Protein AF-A0A956E4C0-F1 (afdb_monomer_lite)

Structure (mmCIF, N/CA/C/O backbone):
data_AF-A0A956E4C0-F1
#
_entry.id   AF-A0A956E4C0-F1
#
loop_
_atom_site.group_PDB
_atom_site.id
_atom_site.type_symbol
_atom_site.label_atom_id
_atom_site.label_alt_id
_atom_site.label_comp_id
_atom_site.label_asym_id
_atom_site.label_entity_id
_atom_site.label_seq_id
_atom_site.pdbx_PDB_ins_code
_atom_site.Cartn_x
_atom_site.Cartn_y
_atom_sit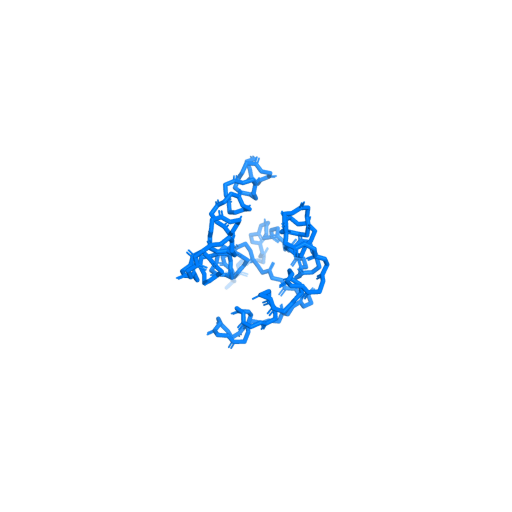e.Cartn_z
_atom_site.occupancy
_atom_site.B_iso_or_equiv
_atom_site.auth_seq_id
_atom_site.auth_comp_id
_atom_site.auth_asym_id
_atom_site.auth_atom_id
_atom_site.pdbx_PDB_model_num
ATOM 1 N N . MET A 1 1 ? -20.412 0.553 31.139 1.00 43.84 1 MET A N 1
ATOM 2 C CA . MET A 1 1 ? -21.414 0.451 30.059 1.00 43.84 1 MET A CA 1
ATOM 3 C C . MET A 1 1 ? -20.759 1.069 28.831 1.00 43.84 1 MET A C 1
ATOM 5 O O . MET A 1 1 ? -20.772 2.280 28.699 1.00 43.84 1 MET A O 1
ATOM 9 N N . GLY A 1 2 ? -19.988 0.274 28.083 1.00 55.50 2 GLY A N 1
ATOM 10 C CA . GLY A 1 2 ? -19.225 0.749 26.923 1.00 55.50 2 GLY A CA 1
ATOM 11 C C . GLY A 1 2 ? -20.054 0.531 25.666 1.00 55.50 2 GLY A C 1
ATOM 12 O O . GLY A 1 2 ? -20.539 -0.578 25.457 1.00 55.50 2 GLY A O 1
ATOM 13 N N . GLU A 1 3 ? -20.277 1.590 24.899 1.00 50.28 3 GLU A N 1
ATOM 14 C CA . GLU A 1 3 ? -21.075 1.556 23.675 1.00 50.28 3 GLU A CA 1
ATOM 15 C C . GLU A 1 3 ? -20.479 0.592 22.629 1.00 50.28 3 GLU A C 1
ATOM 17 O O . GLU A 1 3 ? -19.264 0.610 22.405 1.00 50.28 3 GLU A O 1
ATOM 22 N N . PRO A 1 4 ? -21.294 -0.246 21.965 1.00 57.00 4 PRO A N 1
ATOM 23 C CA . PRO A 1 4 ? -20.820 -1.114 20.903 1.00 57.00 4 PRO A CA 1
ATOM 24 C C . PRO A 1 4 ? -20.825 -0.399 19.537 1.00 57.00 4 PRO A C 1
ATOM 26 O O . PRO A 1 4 ? -21.875 -0.144 18.957 1.00 57.00 4 PRO A O 1
ATOM 29 N N . TYR A 1 5 ? -19.611 -0.170 19.024 1.00 55.62 5 TYR A N 1
ATOM 30 C CA . TYR A 1 5 ? -19.226 -0.047 17.608 1.00 55.62 5 TYR A CA 1
ATOM 31 C C . TYR A 1 5 ? -19.670 1.223 16.859 1.00 55.62 5 TYR A C 1
ATOM 33 O O . TYR A 1 5 ? -20.712 1.280 16.210 1.00 55.62 5 TYR A O 1
ATOM 41 N N . SER A 1 6 ? -18.762 2.206 16.823 1.00 51.59 6 SER A N 1
ATOM 42 C CA . SER A 1 6 ? -18.625 3.106 15.672 1.00 51.59 6 SER A CA 1
ATOM 43 C C . SER A 1 6 ? -18.706 2.307 14.368 1.00 51.59 6 SER A C 1
ATOM 45 O O . SER A 1 6 ? -18.154 1.214 14.272 1.00 51.59 6 SER A O 1
ATOM 47 N N . THR A 1 7 ? -19.364 2.869 13.360 1.00 53.81 7 THR A N 1
ATOM 48 C CA . THR A 1 7 ? -19.533 2.342 11.998 1.00 53.81 7 THR A CA 1
ATOM 49 C C . THR A 1 7 ? -18.187 2.215 11.259 1.00 53.81 7 THR A C 1
ATOM 51 O O . THR A 1 7 ? -17.900 2.949 10.311 1.00 53.81 7 THR A O 1
ATOM 54 N N . THR A 1 8 ? -17.305 1.326 11.717 1.00 59.53 8 THR A N 1
ATOM 55 C CA . THR A 1 8 ? -15.941 1.174 11.207 1.00 59.53 8 THR A CA 1
ATOM 56 C C . THR A 1 8 ? -15.989 0.425 9.884 1.00 59.53 8 THR A C 1
ATOM 58 O O . THR A 1 8 ? -16.110 -0.794 9.835 1.00 59.53 8 THR A O 1
ATOM 61 N N . ARG A 1 9 ? -15.923 1.169 8.780 1.00 74.31 9 ARG A N 1
ATOM 62 C CA . ARG A 1 9 ? -15.844 0.602 7.433 1.00 74.31 9 ARG A CA 1
ATOM 63 C C . ARG A 1 9 ? -14.503 -0.125 7.280 1.00 74.31 9 ARG A C 1
ATOM 65 O O . ARG A 1 9 ? -13.466 0.530 7.176 1.00 74.31 9 ARG A O 1
ATOM 72 N N . THR A 1 10 ? -14.527 -1.454 7.299 1.00 85.88 10 THR A N 1
ATOM 73 C CA . THR A 1 10 ? -13.357 -2.304 7.047 1.00 85.88 10 THR A CA 1
ATOM 74 C C . THR A 1 10 ? -13.186 -2.560 5.549 1.00 85.88 10 THR A C 1
ATOM 76 O O . THR A 1 10 ? -14.141 -2.483 4.770 1.00 85.88 10 THR A O 1
ATOM 79 N N . ILE A 1 11 ? -11.947 -2.800 5.119 1.00 91.50 11 ILE A N 1
ATOM 80 C CA . ILE A 1 11 ? -11.616 -3.225 3.754 1.00 91.50 11 ILE A CA 1
ATOM 81 C C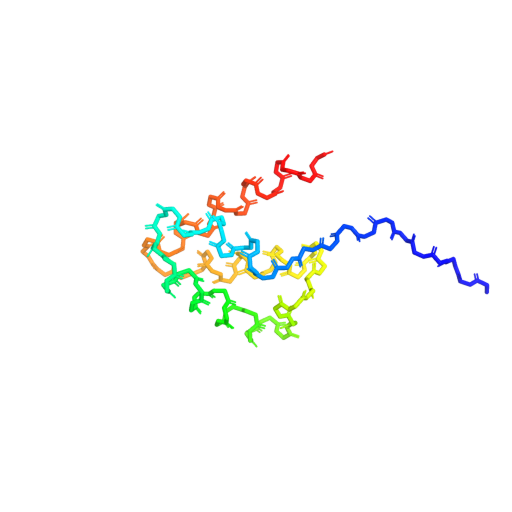 . ILE A 1 11 ? -10.609 -4.370 3.795 1.00 91.50 11 ILE A C 1
ATOM 83 O O . ILE A 1 11 ? -9.913 -4.560 4.784 1.00 91.50 11 ILE A O 1
ATOM 87 N N . THR A 1 12 ? -10.485 -5.116 2.705 1.00 94.50 12 THR A N 1
ATOM 88 C CA . THR A 1 12 ? -9.488 -6.185 2.596 1.00 94.50 12 THR A CA 1
ATOM 89 C C . THR A 1 12 ? -8.204 -5.675 1.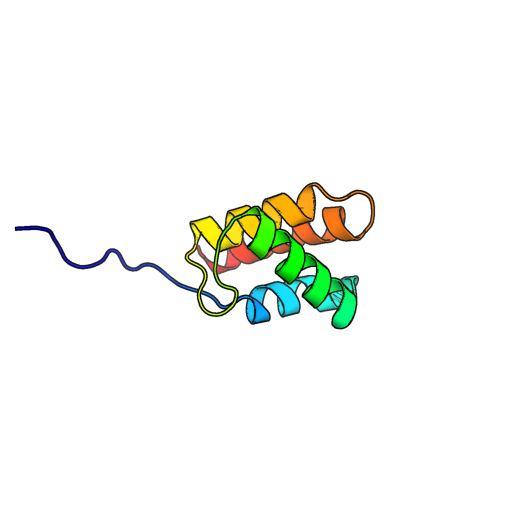942 1.00 94.50 12 THR A C 1
ATOM 91 O O . THR A 1 12 ? -8.218 -4.731 1.147 1.00 94.50 12 THR A O 1
ATOM 94 N N . GLY A 1 13 ? -7.080 -6.340 2.205 1.00 93.06 13 GLY A N 1
ATOM 95 C CA . GLY A 1 13 ? -5.815 -6.097 1.511 1.00 93.06 13 GLY A CA 1
ATOM 96 C C . GLY A 1 13 ? -5.931 -6.316 -0.001 1.00 93.06 13 GLY A C 1
ATOM 97 O O . GLY A 1 13 ? -5.328 -5.576 -0.774 1.00 93.06 13 GLY A O 1
ATOM 98 N N . ILE A 1 14 ? -6.795 -7.238 -0.444 1.00 95.25 14 ILE A N 1
ATOM 99 C CA . ILE A 1 14 ? -7.120 -7.441 -1.868 1.00 95.25 14 ILE A CA 1
ATOM 100 C C . ILE A 1 14 ? -7.638 -6.144 -2.495 1.00 95.25 14 ILE A C 1
ATOM 102 O O . ILE A 1 14 ? -7.219 -5.781 -3.591 1.00 95.25 14 ILE A O 1
ATOM 106 N N . ARG A 1 15 ? -8.478 -5.384 -1.783 1.00 95.12 15 ARG A N 1
ATOM 107 C CA . ARG A 1 15 ? -8.974 -4.106 -2.296 1.00 95.12 15 ARG A CA 1
ATOM 108 C C . ARG A 1 15 ? -7.859 -3.072 -2.466 1.00 95.12 15 ARG A C 1
ATOM 110 O O . ARG A 1 15 ? -7.893 -2.289 -3.411 1.00 95.12 15 ARG A O 1
ATOM 117 N N . LEU A 1 16 ? -6.857 -3.072 -1.585 1.00 95.94 16 LEU A N 1
ATOM 118 C CA . LEU A 1 16 ? -5.668 -2.230 -1.756 1.00 95.94 16 LEU A CA 1
ATOM 119 C C . LEU A 1 16 ? -4.842 -2.661 -2.972 1.00 95.94 16 LEU A C 1
ATOM 121 O O . LEU A 1 16 ? -4.378 -1.805 -3.724 1.00 95.94 16 LEU A O 1
ATOM 125 N N . VAL A 1 17 ? -4.711 -3.970 -3.206 1.00 97.62 17 VAL A N 1
ATOM 126 C CA . VAL A 1 17 ? -4.048 -4.511 -4.402 1.00 97.62 17 VAL A CA 1
ATOM 127 C C . VAL A 1 17 ? -4.760 -4.037 -5.667 1.00 97.62 17 VAL A C 1
ATOM 129 O O . VAL A 1 17 ? -4.100 -3.524 -6.563 1.00 97.62 17 VAL A O 1
ATOM 132 N N . GLU A 1 18 ? -6.091 -4.098 -5.724 1.00 96.25 18 GLU A N 1
ATOM 133 C CA . GLU A 1 18 ? -6.880 -3.613 -6.869 1.00 96.25 18 GLU A CA 1
ATOM 134 C C . GLU A 1 18 ? -6.681 -2.117 -7.161 1.00 96.25 18 GLU A C 1
ATOM 136 O O . GLU A 1 18 ? -6.764 -1.693 -8.313 1.00 96.25 18 GLU A O 1
ATOM 141 N N . LEU A 1 19 ? -6.404 -1.298 -6.141 1.00 95.38 19 LEU A N 1
ATOM 142 C CA . LEU A 1 19 ? -6.124 0.129 -6.333 1.00 95.38 19 LEU A CA 1
ATOM 143 C C . LEU A 1 19 ? -4.743 0.383 -6.954 1.00 95.38 19 LEU A C 1
ATOM 145 O O . LEU A 1 19 ? -4.566 1.391 -7.643 1.00 95.38 19 LEU A O 1
ATOM 149 N N . LEU A 1 20 ? -3.783 -0.508 -6.700 1.00 97.12 20 LEU A N 1
ATOM 150 C CA . LEU A 1 20 ? -2.384 -0.396 -7.122 1.00 97.12 20 LEU A CA 1
ATOM 151 C C . LEU A 1 20 ? -2.098 -1.144 -8.438 1.00 97.12 20 LEU A C 1
ATOM 153 O O . LEU A 1 20 ? -1.292 -0.686 -9.252 1.00 97.12 20 LEU A O 1
ATOM 157 N N . ALA A 1 21 ? -2.772 -2.274 -8.665 1.00 97.44 21 ALA A N 1
ATOM 158 C CA . ALA A 1 21 ? -2.561 -3.177 -9.794 1.00 97.44 21 ALA A CA 1
ATOM 159 C C . ALA A 1 21 ? -2.649 -2.509 -11.181 1.00 97.44 21 ALA A C 1
ATOM 161 O O . ALA A 1 21 ? -1.832 -2.862 -12.030 1.00 97.44 21 ALA A O 1
ATOM 162 N N . PRO A 1 22 ? -3.523 -1.510 -11.438 1.00 96.25 22 PRO A N 1
ATOM 163 C CA . PRO A 1 22 ? -3.575 -0.843 -12.740 1.00 96.25 22 PRO A CA 1
ATOM 164 C C . PRO A 1 22 ? -2.272 -0.152 -13.163 1.00 96.25 22 PRO A C 1
ATOM 166 O O . PRO A 1 22 ? -2.076 0.075 -14.351 1.00 96.25 22 PRO A O 1
ATOM 169 N N . ALA A 1 23 ? -1.399 0.206 -12.214 1.00 95.62 23 ALA A N 1
ATOM 170 C CA . ALA A 1 23 ? -0.118 0.852 -12.506 1.00 95.62 23 ALA A CA 1
ATOM 171 C C . ALA A 1 23 ? 1.089 -0.068 -12.274 1.00 95.62 23 ALA A C 1
ATOM 173 O O . ALA A 1 23 ? 2.081 0.043 -12.987 1.00 95.62 23 ALA A O 1
ATOM 174 N N . LEU A 1 24 ? 1.022 -0.958 -11.278 1.00 95.44 24 LEU A N 1
ATOM 175 C CA . LEU A 1 24 ? 2.151 -1.813 -10.890 1.00 95.44 24 LEU A CA 1
ATOM 176 C C . LEU A 1 24 ? 2.090 -3.226 -11.484 1.00 95.44 24 LEU A C 1
ATOM 178 O O . LEU A 1 24 ? 3.099 -3.924 -11.501 1.00 95.44 24 LEU A O 1
ATOM 182 N N . GLY A 1 25 ? 0.919 -3.663 -11.947 1.00 97.31 25 GLY A N 1
ATOM 183 C CA . GLY A 1 25 ? 0.630 -5.073 -12.182 1.00 97.31 25 GLY A CA 1
ATOM 184 C C . GLY A 1 25 ? 0.271 -5.815 -10.890 1.00 97.31 25 GLY A C 1
ATOM 185 O O . GLY A 1 25 ? 0.539 -5.354 -9.777 1.00 97.31 25 GLY A O 1
ATOM 186 N N . GLN A 1 26 ? -0.367 -6.977 -11.048 1.00 97.06 26 GLN A N 1
ATOM 187 C CA . GLN A 1 26 ? -0.958 -7.737 -9.943 1.00 97.06 26 GLN A CA 1
ATOM 188 C C . GLN A 1 26 ? 0.084 -8.186 -8.907 1.00 97.06 26 GLN A C 1
ATOM 190 O O . GLN A 1 26 ? -0.100 -7.964 -7.710 1.00 97.06 26 GLN A O 1
ATOM 195 N N . ASP A 1 27 ? 1.191 -8.780 -9.357 1.00 97.12 27 ASP A N 1
ATOM 196 C CA . ASP A 1 27 ? 2.196 -9.362 -8.462 1.00 97.12 27 ASP A CA 1
ATOM 197 C C . ASP A 1 27 ? 2.937 -8.295 -7.655 1.00 97.12 27 ASP A C 1
ATOM 199 O O . ASP A 1 27 ? 3.102 -8.432 -6.442 1.00 97.12 27 ASP A O 1
ATOM 203 N N . ALA A 1 28 ? 3.341 -7.201 -8.304 1.00 95.69 28 ALA A N 1
ATOM 204 C CA . ALA A 1 28 ? 4.033 -6.105 -7.633 1.00 95.69 28 ALA A CA 1
ATOM 205 C C . ALA A 1 28 ? 3.114 -5.387 -6.633 1.00 95.69 28 ALA A C 1
ATOM 207 O O . ALA A 1 28 ? 3.542 -5.069 -5.523 1.00 95.69 28 ALA A O 1
ATOM 208 N N . ALA A 1 29 ? 1.838 -5.189 -6.981 1.00 97.56 29 ALA A N 1
ATOM 209 C CA . ALA A 1 29 ? 0.846 -4.642 -6.060 1.00 97.56 29 ALA A CA 1
ATOM 210 C C . ALA A 1 29 ? 0.642 -5.552 -4.838 1.00 97.56 29 ALA A C 1
ATOM 212 O O . ALA A 1 29 ? 0.663 -5.071 -3.703 1.00 97.56 29 ALA A O 1
ATOM 213 N N . LEU A 1 30 ? 0.514 -6.866 -5.050 1.00 97.44 30 LEU A N 1
ATOM 214 C CA . LEU A 1 30 ? 0.392 -7.843 -3.969 1.00 97.44 30 LEU A CA 1
ATOM 215 C C . LEU A 1 30 ? 1.619 -7.829 -3.051 1.00 97.44 30 LEU A C 1
ATOM 217 O O . LEU A 1 30 ? 1.473 -7.796 -1.830 1.00 97.44 30 LEU A O 1
ATOM 221 N N . GLN A 1 31 ? 2.829 -7.821 -3.615 1.00 97.06 31 GLN A N 1
ATOM 222 C CA . GLN A 1 31 ? 4.063 -7.760 -2.830 1.00 97.06 31 GLN A CA 1
ATOM 223 C C . GLN A 1 31 ? 4.167 -6.465 -2.018 1.00 97.06 31 GLN A C 1
ATOM 225 O O . GLN A 1 31 ? 4.517 -6.525 -0.838 1.00 97.06 31 GLN A O 1
ATOM 230 N N . ALA A 1 32 ? 3.820 -5.320 -2.613 1.00 97.19 32 ALA A N 1
ATOM 231 C CA . ALA A 1 32 ? 3.845 -4.028 -1.936 1.00 97.19 32 ALA A CA 1
ATOM 232 C C . ALA A 1 32 ? 2.880 -3.991 -0.740 1.00 97.19 32 ALA A C 1
ATOM 234 O O . ALA A 1 32 ? 3.285 -3.605 0.356 1.00 97.19 32 ALA A O 1
ATOM 235 N N . VAL A 1 33 ? 1.637 -4.459 -0.918 1.00 97.12 33 VAL A N 1
ATOM 236 C CA . VAL A 1 33 ? 0.633 -4.515 0.160 1.00 97.12 33 VAL A CA 1
ATOM 237 C C . VAL A 1 33 ? 1.049 -5.494 1.253 1.00 97.12 33 VAL A C 1
ATOM 239 O O . VAL A 1 33 ? 1.005 -5.135 2.425 1.00 97.12 33 VAL A O 1
ATOM 242 N N . ARG A 1 34 ? 1.518 -6.695 0.893 1.00 96.94 34 ARG A N 1
ATOM 243 C CA . ARG A 1 34 ? 2.020 -7.697 1.850 1.00 96.94 34 ARG A CA 1
ATOM 244 C C . ARG A 1 34 ? 3.167 -7.166 2.690 1.00 96.94 34 ARG A C 1
ATOM 246 O O . ARG A 1 34 ? 3.203 -7.353 3.903 1.00 96.94 34 ARG A O 1
ATOM 253 N N . HIS A 1 35 ? 4.132 -6.527 2.038 1.00 96.56 35 HIS A N 1
ATOM 254 C CA . HIS A 1 35 ? 5.276 -5.950 2.722 1.00 96.56 35 HIS A CA 1
ATOM 255 C C . HIS A 1 35 ? 4.841 -4.834 3.677 1.00 96.56 35 HIS A C 1
ATOM 257 O O . HIS A 1 35 ? 5.222 -4.862 4.844 1.00 96.56 35 HIS A O 1
ATOM 263 N N . ALA A 1 36 ? 3.980 -3.923 3.221 1.00 97.50 36 ALA A N 1
ATOM 264 C CA . ALA A 1 36 ? 3.459 -2.845 4.050 1.00 97.50 36 ALA A CA 1
ATOM 265 C C . ALA A 1 36 ? 2.606 -3.356 5.226 1.00 97.50 36 ALA A C 1
ATOM 267 O O . ALA A 1 36 ? 2.816 -2.910 6.347 1.00 97.50 36 ALA A O 1
ATOM 268 N N . CYS A 1 37 ? 1.722 -4.342 5.028 1.00 96.50 37 CYS A N 1
ATOM 269 C CA . CYS A 1 37 ? 0.939 -4.936 6.122 1.00 96.50 37 CYS A CA 1
ATOM 270 C C . CYS A 1 37 ? 1.839 -5.552 7.201 1.00 96.50 37 CYS A C 1
ATOM 272 O O . CYS A 1 37 ? 1.591 -5.362 8.390 1.00 96.50 37 CYS A O 1
ATOM 274 N N . ARG A 1 38 ? 2.931 -6.225 6.802 1.00 96.38 38 ARG A N 1
ATOM 275 C CA . ARG A 1 38 ? 3.927 -6.747 7.753 1.00 96.38 38 ARG A CA 1
ATOM 276 C C . ARG A 1 38 ? 4.626 -5.645 8.546 1.00 96.38 38 ARG A C 1
ATOM 278 O O . ARG A 1 38 ? 4.875 -5.842 9.728 1.00 96.38 38 ARG A O 1
ATOM 285 N N . LEU A 1 39 ? 4.944 -4.515 7.915 1.00 96.19 39 LEU A N 1
ATOM 286 C CA . LEU A 1 39 ? 5.574 -3.373 8.588 1.00 96.19 39 LEU A CA 1
ATOM 287 C C . LEU A 1 39 ? 4.608 -2.654 9.539 1.00 96.19 39 LEU A C 1
ATOM 289 O O . LEU A 1 39 ? 5.012 -2.235 10.618 1.00 96.19 39 LEU A O 1
ATOM 293 N N . VAL A 1 40 ? 3.337 -2.537 9.151 1.00 95.00 40 VAL A N 1
ATOM 294 C CA . VAL A 1 40 ? 2.280 -1.914 9.963 1.00 95.00 40 VAL A CA 1
ATOM 295 C C . VAL A 1 40 ? 1.825 -2.832 11.107 1.00 95.00 40 VAL A C 1
ATOM 297 O O . VAL A 1 40 ? 1.345 -2.341 12.126 1.00 95.00 40 VAL A O 1
ATOM 300 N N . GLY A 1 41 ? 2.003 -4.150 10.968 1.00 94.81 41 GLY A N 1
ATOM 301 C CA . GLY A 1 41 ? 1.586 -5.142 11.960 1.00 94.81 41 GLY A CA 1
ATOM 302 C C . GLY A 1 41 ? 0.100 -5.502 11.880 1.00 94.81 41 GLY A C 1
ATOM 303 O O . GLY A 1 41 ? -0.497 -5.833 12.901 1.00 94.81 41 GLY A O 1
ATOM 304 N N . CYS A 1 42 ? -0.502 -5.431 10.689 1.00 92.75 42 CYS A N 1
ATOM 305 C CA . CYS A 1 42 ? -1.929 -5.684 10.465 1.00 92.75 42 CYS A CA 1
ATOM 306 C C . CYS A 1 42 ? -2.185 -6.917 9.580 1.00 92.75 42 CYS A C 1
ATOM 308 O O . CYS A 1 42 ? -1.307 -7.391 8.854 1.00 92.75 42 CYS A O 1
ATOM 310 N N . SER A 1 43 ? -3.416 -7.431 9.624 1.00 90.94 43 SER A N 1
ATOM 311 C CA . SER A 1 43 ? -3.851 -8.562 8.797 1.00 90.94 43 SER A CA 1
ATOM 312 C C . SER A 1 43 ? -4.338 -8.097 7.426 1.00 90.94 43 SER A C 1
ATOM 314 O O . SER A 1 43 ? -5.180 -7.215 7.324 1.00 90.94 43 SER A O 1
ATOM 316 N N . GLU A 1 44 ? -3.894 -8.753 6.353 1.00 86.94 44 GLU A N 1
ATOM 317 C CA . GLU A 1 44 ? -4.412 -8.506 4.996 1.00 86.94 44 GLU A CA 1
ATOM 318 C C . GLU A 1 44 ? -5.894 -8.888 4.837 1.00 86.94 44 GLU A C 1
ATOM 320 O O . GLU A 1 44 ? -6.539 -8.468 3.876 1.00 86.94 44 GLU A O 1
ATOM 325 N N . SER A 1 45 ? -6.437 -9.710 5.740 1.00 89.69 45 SER A N 1
ATOM 326 C CA . SER A 1 45 ? -7.811 -10.214 5.618 1.00 89.69 45 SER A CA 1
ATOM 327 C C . SER A 1 45 ? -8.844 -9.156 5.988 1.00 89.69 45 SER A C 1
ATOM 329 O O . SER A 1 45 ? -9.917 -9.114 5.393 1.00 89.69 45 SER A O 1
ATOM 331 N N . GLU A 1 46 ? -8.508 -8.286 6.936 1.00 91.31 46 GLU A N 1
ATOM 332 C CA . GLU A 1 46 ? -9.390 -7.235 7.416 1.00 91.31 46 GLU A CA 1
ATOM 333 C C . GLU A 1 46 ? -8.545 -6.069 7.924 1.00 91.31 46 GLU A C 1
ATOM 335 O O . GLU A 1 46 ? -7.786 -6.204 8.879 1.00 91.31 46 GLU A O 1
ATOM 340 N N . LEU A 1 47 ? -8.671 -4.936 7.240 1.00 92.88 47 LEU A N 1
ATOM 341 C CA . LEU A 1 47 ? -8.009 -3.687 7.566 1.00 92.88 47 LEU A CA 1
ATOM 342 C C . LEU A 1 47 ? -9.071 -2.680 7.976 1.00 92.88 47 LEU A C 1
ATOM 344 O O . LEU A 1 47 ? -9.985 -2.354 7.207 1.00 92.88 47 LEU A O 1
ATOM 348 N N . GLN A 1 48 ? -8.920 -2.133 9.172 1.00 92.06 48 GLN A N 1
ATOM 349 C CA . GLN A 1 48 ? -9.637 -0.934 9.559 1.00 92.06 48 GLN A CA 1
ATOM 350 C C . GLN A 1 48 ? -9.172 0.247 8.713 1.00 92.06 48 GLN A C 1
ATOM 352 O O . GLN A 1 48 ? -8.078 0.260 8.142 1.00 92.06 48 GLN A O 1
ATOM 357 N N . ARG A 1 49 ? -10.008 1.286 8.669 1.00 90.94 49 ARG A N 1
ATOM 358 C CA . ARG A 1 49 ? -9.731 2.517 7.925 1.00 90.94 49 ARG A CA 1
ATOM 359 C C . ARG A 1 49 ? -8.317 3.046 8.182 1.00 90.94 49 ARG A C 1
ATOM 361 O O . ARG A 1 49 ? -7.597 3.340 7.234 1.00 90.94 49 ARG A O 1
ATOM 368 N N . GLU A 1 50 ? -7.919 3.155 9.446 1.00 91.75 50 GLU A N 1
ATOM 369 C CA . GLU A 1 50 ? -6.598 3.666 9.827 1.00 91.75 50 GLU A CA 1
ATOM 370 C C . GLU A 1 50 ? -5.458 2.743 9.387 1.00 91.75 50 GLU A C 1
ATOM 372 O O . GLU A 1 50 ? -4.436 3.224 8.904 1.00 91.75 50 GLU A O 1
ATOM 377 N N . GLU A 1 51 ? -5.636 1.427 9.498 1.00 94.75 51 GLU A N 1
ATOM 378 C CA . GLU A 1 51 ? -4.634 0.438 9.089 1.00 94.75 51 GLU A CA 1
ATOM 379 C C . GLU A 1 51 ? -4.417 0.475 7.578 1.00 94.75 51 GLU A C 1
ATOM 381 O O . GLU A 1 51 ? -3.286 0.566 7.113 1.00 94.75 51 GLU A O 1
ATOM 386 N N . ALA A 1 52 ? -5.497 0.512 6.799 1.00 95.38 52 ALA A N 1
ATOM 387 C CA . ALA A 1 52 ? -5.429 0.649 5.350 1.00 95.38 52 ALA A CA 1
ATOM 388 C C . ALA A 1 52 ? -4.746 1.958 4.910 1.00 95.38 52 ALA A C 1
ATOM 390 O O . ALA A 1 52 ? -3.977 1.963 3.946 1.00 95.38 52 ALA A O 1
ATOM 391 N N . MET A 1 53 ? -4.986 3.062 5.626 1.00 95.62 53 MET A N 1
ATOM 392 C CA . MET A 1 53 ? -4.299 4.331 5.371 1.00 95.62 53 MET A CA 1
ATOM 393 C C . MET A 1 53 ? -2.801 4.231 5.660 1.00 95.62 53 MET A C 1
ATOM 395 O O . MET A 1 53 ? -2.009 4.652 4.818 1.00 95.62 53 MET A O 1
ATOM 399 N N . LYS A 1 54 ? -2.417 3.624 6.790 1.00 96.88 54 LYS A N 1
ATOM 400 C CA . LYS A 1 54 ? -1.010 3.380 7.141 1.00 96.88 54 LYS A CA 1
ATOM 401 C C . LYS A 1 54 ? -0.323 2.473 6.125 1.00 96.88 54 LYS A C 1
ATOM 403 O O . LYS A 1 54 ? 0.777 2.781 5.690 1.00 96.88 54 LYS A O 1
ATOM 408 N N . VAL A 1 55 ? -0.989 1.413 5.663 1.00 97.62 55 VAL A N 1
ATOM 409 C CA . VAL A 1 55 ? -0.461 0.525 4.614 1.00 97.62 55 VAL A CA 1
ATOM 410 C C . VAL A 1 55 ? -0.148 1.316 3.342 1.00 97.62 55 VAL A C 1
ATOM 412 O O . VAL A 1 55 ? 0.945 1.192 2.794 1.00 97.62 55 VAL A O 1
ATOM 415 N N . LEU A 1 56 ? -1.068 2.167 2.878 1.00 97.62 56 LEU A N 1
ATOM 416 C CA . LEU A 1 56 ? -0.836 2.991 1.688 1.00 97.62 56 LEU A CA 1
ATOM 417 C C . LEU A 1 56 ? 0.220 4.085 1.905 1.00 97.62 56 LEU A C 1
ATOM 419 O O . LEU A 1 56 ? 0.918 4.436 0.955 1.00 97.62 56 LEU A O 1
ATOM 423 N N . GLU A 1 57 ? 0.365 4.605 3.125 1.00 97.81 57 GLU A N 1
ATOM 424 C CA . GLU A 1 57 ? 1.466 5.501 3.504 1.00 97.81 57 GLU A CA 1
ATOM 425 C C . GLU A 1 57 ? 2.818 4.789 3.428 1.00 97.81 57 GLU A C 1
ATOM 427 O O . GLU A 1 57 ? 3.716 5.282 2.751 1.00 97.81 57 GLU A O 1
ATOM 432 N N . THR A 1 58 ? 2.936 3.589 3.993 1.00 98.00 58 THR A N 1
ATOM 433 C CA . THR A 1 58 ? 4.153 2.772 3.899 1.00 98.00 58 THR A CA 1
ATOM 434 C C . THR A 1 58 ? 4.492 2.415 2.449 1.00 98.00 58 THR A C 1
ATOM 436 O O . THR A 1 58 ? 5.655 2.424 2.053 1.00 98.00 58 THR A O 1
ATOM 439 N N . VAL A 1 59 ? 3.491 2.140 1.602 1.00 97.62 59 VAL A N 1
ATOM 440 C CA . VAL A 1 59 ? 3.720 1.967 0.155 1.00 97.62 59 VAL A CA 1
ATOM 441 C C . VAL A 1 59 ? 4.210 3.275 -0.478 1.00 97.62 59 VAL A C 1
ATOM 443 O O . VAL A 1 59 ? 5.127 3.246 -1.295 1.00 97.62 59 VAL A O 1
ATOM 446 N N . ALA A 1 60 ? 3.640 4.421 -0.094 1.00 97.88 60 ALA A N 1
ATOM 447 C CA . ALA A 1 60 ? 3.995 5.746 -0.606 1.00 97.88 60 ALA A CA 1
ATOM 448 C C . ALA A 1 60 ? 5.414 6.219 -0.234 1.00 97.88 60 ALA A C 1
ATOM 450 O O . ALA A 1 60 ? 5.949 7.110 -0.902 1.00 97.88 60 ALA A O 1
ATOM 451 N N . GLU A 1 61 ? 6.018 5.647 0.805 1.00 97.62 61 GLU A N 1
ATOM 452 C CA . GLU A 1 61 ? 7.407 5.902 1.210 1.00 97.62 61 GLU A CA 1
ATOM 453 C C . GLU A 1 61 ? 8.430 5.213 0.297 1.00 97.62 61 GLU A C 1
ATOM 455 O O . GLU A 1 61 ? 9.593 5.615 0.258 1.00 97.62 61 GLU A O 1
ATOM 460 N N . GLN A 1 62 ? 8.012 4.216 -0.490 1.00 95.81 62 GLN A N 1
ATOM 461 C CA . GLN A 1 62 ? 8.911 3.528 -1.411 1.00 95.81 62 GLN A CA 1
ATOM 462 C C . GLN A 1 62 ? 9.352 4.450 -2.562 1.00 95.81 62 GLN A C 1
ATOM 464 O O . GLN A 1 62 ? 8.562 5.251 -3.072 1.00 95.81 62 GLN A O 1
ATOM 469 N N . PRO A 1 63 ? 10.605 4.349 -3.031 1.00 94.56 63 PRO A N 1
ATOM 470 C CA . PRO A 1 63 ? 11.063 5.133 -4.169 1.00 94.56 63 PRO A CA 1
ATOM 471 C C . PRO A 1 63 ? 10.395 4.693 -5.483 1.00 94.56 63 PRO A C 1
ATOM 473 O O . PRO A 1 63 ? 9.960 3.554 -5.656 1.00 94.56 63 PRO A O 1
ATOM 476 N N . GLY A 1 64 ? 10.355 5.611 -6.451 1.00 95.94 64 GLY A N 1
ATOM 477 C CA . GLY A 1 64 ? 9.924 5.320 -7.819 1.00 95.94 64 GLY A CA 1
ATOM 478 C C . GLY A 1 64 ? 8.416 5.093 -7.981 1.00 95.94 64 GLY A C 1
ATOM 479 O O . GLY A 1 64 ? 7.590 5.694 -7.289 1.00 95.94 64 GLY A O 1
ATOM 480 N N . LEU A 1 65 ? 8.055 4.245 -8.952 1.00 95.88 65 LEU A N 1
ATOM 481 C CA . LEU A 1 65 ? 6.670 4.044 -9.392 1.00 95.88 65 LEU A CA 1
ATOM 482 C C . LEU A 1 65 ? 5.754 3.512 -8.277 1.00 95.88 65 LEU A C 1
ATOM 484 O O . LEU A 1 65 ? 4.590 3.909 -8.205 1.00 95.88 65 LEU A O 1
ATOM 488 N N . VAL A 1 66 ? 6.274 2.660 -7.388 1.00 96.19 66 VAL A N 1
ATOM 489 C CA . VAL A 1 66 ? 5.503 2.081 -6.275 1.00 96.19 66 VAL A CA 1
ATOM 490 C C . VAL A 1 66 ? 5.019 3.171 -5.320 1.00 96.19 66 VAL A C 1
ATOM 492 O O . VAL A 1 66 ? 3.816 3.268 -5.074 1.00 96.19 66 VAL A O 1
ATOM 495 N N . GLY A 1 67 ? 5.909 4.064 -4.873 1.00 97.06 67 GLY A N 1
ATOM 496 C CA . GLY A 1 67 ? 5.517 5.150 -3.975 1.00 97.06 67 GLY A CA 1
ATOM 497 C C . GLY A 1 67 ? 4.609 6.186 -4.622 1.00 97.06 67 GLY A C 1
ATOM 498 O O . GLY A 1 67 ? 3.653 6.650 -3.999 1.00 97.06 67 GLY A O 1
ATOM 499 N N . ILE A 1 68 ? 4.844 6.519 -5.897 1.00 97.38 68 ILE A N 1
ATOM 500 C CA . ILE A 1 68 ? 3.937 7.398 -6.653 1.00 97.38 68 ILE A CA 1
ATOM 501 C C . ILE A 1 68 ? 2.529 6.791 -6.679 1.00 97.38 68 ILE A C 1
ATOM 503 O O . ILE A 1 68 ? 1.557 7.472 -6.348 1.00 97.38 68 ILE A O 1
ATOM 507 N N . THR A 1 69 ? 2.421 5.500 -6.996 1.00 97.00 69 THR A N 1
ATOM 508 C CA . THR A 1 69 ? 1.134 4.797 -7.058 1.00 97.00 69 THR A CA 1
ATOM 509 C C . THR A 1 69 ? 0.466 4.726 -5.683 1.00 97.00 69 THR A C 1
ATOM 511 O O . THR A 1 69 ? -0.735 4.976 -5.586 1.00 97.00 69 THR A O 1
ATOM 514 N N . GLY A 1 70 ? 1.230 4.488 -4.611 1.00 97.06 70 GLY A N 1
ATOM 515 C CA . GLY A 1 70 ? 0.736 4.503 -3.229 1.00 97.06 70 GLY A CA 1
ATOM 516 C C . GLY A 1 70 ? 0.052 5.820 -2.848 1.00 97.06 70 GLY A C 1
ATOM 517 O O . GLY A 1 70 ? -1.062 5.810 -2.320 1.00 97.06 70 GLY A O 1
ATOM 518 N N . ARG A 1 71 ? 0.648 6.968 -3.205 1.00 97.38 71 ARG A N 1
ATOM 519 C CA . ARG A 1 71 ? 0.052 8.299 -2.958 1.00 97.38 71 ARG A CA 1
ATOM 520 C C . ARG A 1 71 ? -1.276 8.479 -3.694 1.00 97.38 71 ARG A C 1
ATOM 522 O O . ARG A 1 71 ? -2.241 8.968 -3.109 1.00 97.38 71 ARG A O 1
ATOM 529 N N . PHE A 1 72 ? -1.354 8.056 -4.957 1.00 96.06 72 PHE A N 1
ATOM 530 C CA . PHE A 1 72 ? -2.604 8.123 -5.719 1.00 96.06 72 PHE A CA 1
ATOM 531 C C . PHE A 1 72 ? -3.668 7.166 -5.176 1.00 96.06 72 PHE A C 1
ATOM 533 O O . PHE A 1 72 ? -4.832 7.556 -5.066 1.00 96.06 72 PHE A O 1
ATOM 540 N N . ALA A 1 73 ? -3.289 5.943 -4.804 1.00 96.06 73 ALA A N 1
ATOM 541 C CA . ALA A 1 73 ? -4.197 4.981 -4.188 1.00 96.06 73 ALA A CA 1
ATOM 542 C C . ALA A 1 73 ? -4.771 5.520 -2.870 1.00 96.06 73 ALA A C 1
ATOM 544 O O . ALA A 1 73 ? -5.982 5.444 -2.666 1.00 96.06 73 ALA A O 1
ATOM 545 N N . LYS A 1 74 ? -3.943 6.162 -2.033 1.00 95.31 74 LYS A N 1
ATOM 546 C CA . LYS A 1 74 ? -4.374 6.824 -0.791 1.00 95.31 74 LYS A CA 1
ATOM 547 C C . LYS A 1 74 ? -5.428 7.897 -1.058 1.00 95.31 74 LYS A C 1
ATOM 549 O O . LYS A 1 74 ? -6.491 7.885 -0.441 1.00 95.31 74 LYS A O 1
ATOM 554 N N . SER A 1 75 ? -5.174 8.787 -2.017 1.00 94.94 75 SER A N 1
ATOM 555 C CA . SER A 1 75 ? -6.133 9.829 -2.406 1.00 94.94 75 SER A CA 1
ATOM 556 C C . SER A 1 75 ? -7.449 9.242 -2.923 1.00 94.94 75 SER A C 1
ATOM 558 O O . SER A 1 75 ? -8.520 9.710 -2.543 1.00 94.94 75 SER A O 1
ATOM 560 N N . ARG A 1 76 ? -7.396 8.188 -3.749 1.00 93.19 76 ARG A N 1
ATOM 561 C CA . ARG A 1 76 ? -8.597 7.498 -4.255 1.00 93.19 76 ARG A CA 1
ATOM 562 C C . ARG A 1 76 ? -9.407 6.871 -3.124 1.00 93.19 76 ARG A C 1
ATOM 564 O O . ARG A 1 76 ? -10.626 7.016 -3.109 1.00 93.19 76 ARG A O 1
ATOM 571 N N . LEU A 1 77 ? -8.743 6.209 -2.180 1.00 91.88 77 LEU A N 1
ATOM 572 C CA . LEU A 1 77 ? -9.406 5.561 -1.052 1.00 91.88 77 LEU A CA 1
ATOM 573 C C . LEU A 1 77 ? -10.081 6.587 -0.128 1.00 91.88 77 LEU A C 1
ATOM 575 O O . LEU A 1 77 ? -11.233 6.403 0.254 1.00 91.88 77 LEU A O 1
ATOM 579 N N . LEU A 1 78 ? -9.417 7.718 0.142 1.00 90.38 78 LEU A N 1
ATOM 580 C CA . LEU A 1 78 ? -10.003 8.836 0.890 1.00 90.38 78 LEU A CA 1
ATOM 581 C C . LEU A 1 78 ? -11.275 9.387 0.234 1.00 90.38 78 LEU A C 1
ATOM 583 O O . LEU A 1 78 ? -12.233 9.701 0.936 1.00 90.38 78 LEU A O 1
ATOM 587 N N . LEU A 1 79 ? -11.297 9.491 -1.098 1.00 89.94 79 LEU A N 1
ATOM 588 C CA . LEU A 1 79 ? -12.472 9.951 -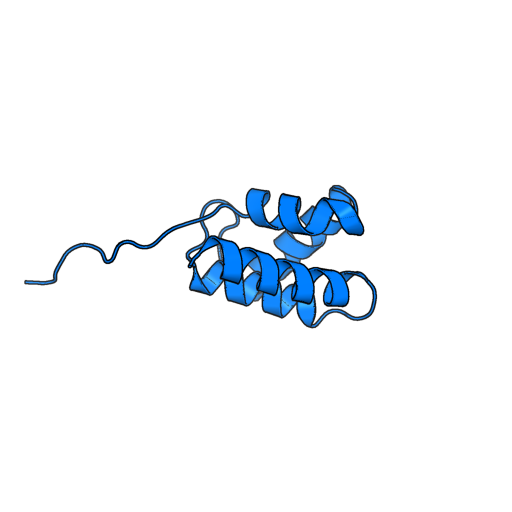1.842 1.00 89.94 79 LEU A CA 1
ATOM 589 C C . LEU A 1 79 ? -13.627 8.937 -1.819 1.00 89.94 79 LEU A C 1
ATOM 591 O O . LEU A 1 79 ? -14.778 9.352 -1.841 1.00 89.94 79 LEU A O 1
ATOM 595 N N . GLN A 1 80 ? -13.341 7.633 -1.743 1.00 87.69 80 GLN A N 1
ATOM 596 C CA . GLN A 1 80 ? -14.360 6.573 -1.645 1.00 8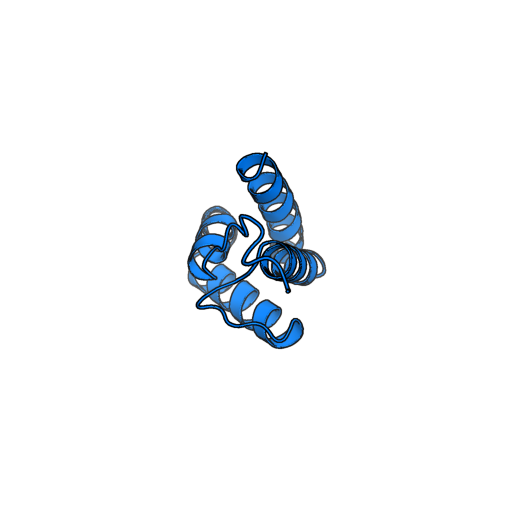7.69 80 GLN A CA 1
ATOM 597 C C . GLN A 1 80 ? -14.999 6.456 -0.247 1.00 87.69 80 GLN A C 1
ATOM 599 O O . GLN A 1 80 ? -16.040 5.813 -0.096 1.00 87.69 80 GLN A O 1
ATOM 604 N N . TRP A 1 81 ? -14.362 7.037 0.774 1.00 81.12 81 TRP A N 1
ATOM 605 C CA . TRP A 1 81 ? -14.804 7.016 2.174 1.00 81.12 81 TRP A CA 1
ATOM 606 C C . TRP A 1 81 ? -15.360 8.352 2.681 1.00 81.12 81 TRP A C 1
ATOM 608 O O . TRP A 1 81 ? -15.584 8.490 3.887 1.00 81.12 81 TRP A O 1
ATOM 618 N N . LYS A 1 82 ? -15.547 9.328 1.790 1.00 63.09 82 LYS A N 1
ATOM 619 C CA . LYS A 1 82 ? -16.478 10.432 2.041 1.00 63.09 82 LYS A CA 1
ATOM 620 C C . LYS A 1 82 ? -17.910 9.910 2.057 1.00 63.09 82 LYS A C 1
ATOM 622 O O . LYS A 1 82 ? -18.690 10.486 2.839 1.00 63.09 82 LYS A O 1
#

Sequence 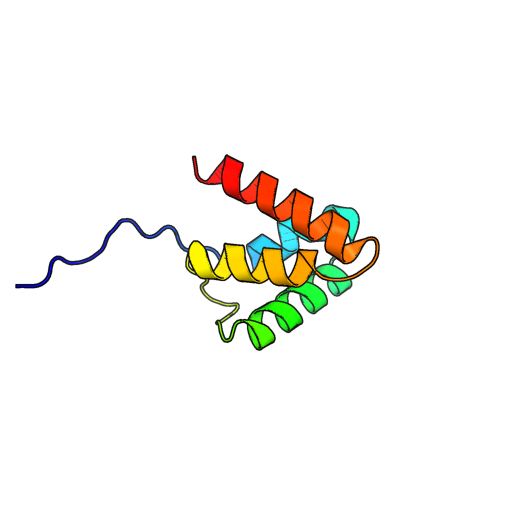(82 aa):
MGEPYSTTRTITGIRLVELLAPALGQDAALQAVRHACRLVGCSESELQREEAMKVLETVAEQPGLVGITGRFAKSRLLLQWK

Secondary structure (DSSP, 8-state):
----------B-HHHHHHHHHHHH-HHHHHHHHHHHHHHHT--TT-B-HHHHHHHHHHHHTSSTHHHHHHHHHHHHHHHHT-

Radius of gyration: 12.93 Å; chains: 1; bounding box: 32×21×43 Å

pLDDT: mean 90.21, std 13.21, range [43.84, 98.0]

Foldseek 3Di:
DDDPDDPFDKDALVVQLVLQCVQQNNVRSNVLLVVLCVVLVHDNGIDTPVRSLSSLVSQLPDDDPSNVSSVVSNVVVVVVVD